Protein AF-A0A3N6F5R3-F1 (afdb_monomer_lite)

Structure (mmCIF, N/CA/C/O backbone):
data_AF-A0A3N6F5R3-F1
#
_entry.id   AF-A0A3N6F5R3-F1
#
loop_
_atom_site.group_PDB
_atom_site.id
_atom_site.type_symbol
_atom_site.label_atom_id
_atom_site.label_alt_id
_atom_site.label_comp_id
_atom_site.label_asym_id
_atom_site.label_entity_id
_atom_site.label_seq_id
_atom_site.pdbx_PDB_ins_code
_atom_site.Cartn_x
_atom_site.Cartn_y
_atom_site.Cartn_z
_atom_site.occupancy
_atom_site.B_iso_or_equiv
_atom_site.auth_seq_id
_atom_site.auth_comp_id
_atom_site.auth_asym_id
_atom_site.auth_atom_id
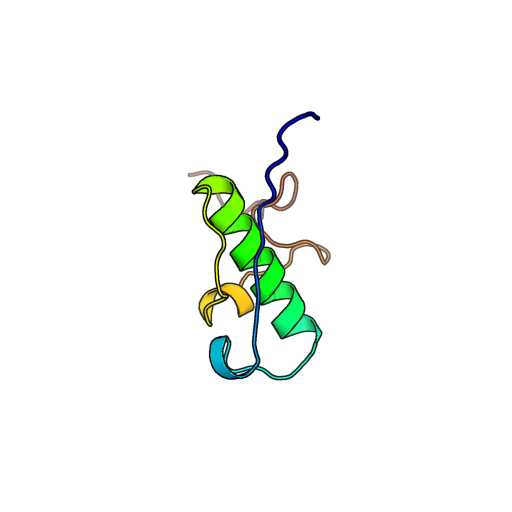_atom_site.pdbx_PDB_model_num
ATOM 1 N N . MET A 1 1 ? -7.601 -3.124 30.856 1.00 76.81 1 MET A N 1
ATOM 2 C CA . MET A 1 1 ? -6.874 -2.960 29.575 1.00 76.81 1 MET A CA 1
ATOM 3 C C . MET A 1 1 ? -7.683 -2.051 28.666 1.00 76.81 1 MET A C 1
ATOM 5 O O . MET A 1 1 ? -8.902 -2.146 28.706 1.00 76.81 1 MET A O 1
ATOM 9 N N . LEU A 1 2 ? -7.033 -1.183 27.885 1.00 89.75 2 LEU A N 1
ATOM 10 C CA . LEU A 1 2 ? -7.702 -0.351 26.876 1.00 89.75 2 LEU A CA 1
ATOM 11 C C . LEU A 1 2 ? -7.718 -1.083 25.520 1.00 89.75 2 LEU A C 1
ATOM 13 O O . LEU A 1 2 ? -6.673 -1.609 25.133 1.00 89.75 2 LEU A O 1
ATOM 17 N N . PRO A 1 3 ? -8.856 -1.135 24.803 1.00 88.69 3 PRO A N 1
ATOM 18 C CA . PRO A 1 3 ? -8.916 -1.723 23.469 1.00 88.69 3 PRO A CA 1
ATOM 19 C C . PRO A 1 3 ? -8.151 -0.854 22.462 1.00 88.69 3 PRO A C 1
ATOM 21 O O . PRO A 1 3 ? -8.289 0.369 22.456 1.00 88.69 3 PRO A O 1
ATOM 24 N N . LEU A 1 4 ? -7.353 -1.493 21.605 1.00 90.81 4 LEU A N 1
ATOM 25 C CA . LEU A 1 4 ? -6.562 -0.844 20.558 1.00 90.81 4 LEU A CA 1
ATOM 26 C C . LEU A 1 4 ? -6.872 -1.484 19.204 1.00 90.81 4 LEU A C 1
ATOM 28 O O . LEU A 1 4 ? -7.098 -2.690 19.120 1.00 90.81 4 LEU A O 1
ATOM 32 N N . SER A 1 5 ? -6.844 -0.676 18.147 1.00 89.56 5 SER A N 1
ATOM 33 C CA . SER A 1 5 ? -6.944 -1.136 16.762 1.00 89.56 5 SER A CA 1
ATOM 34 C C . SER A 1 5 ? -5.770 -0.610 15.946 1.00 89.56 5 SER A C 1
ATOM 36 O O . SER A 1 5 ? -5.159 0.410 16.275 1.00 89.56 5 SER A O 1
ATOM 38 N N . VAL A 1 6 ? -5.438 -1.337 14.884 1.00 91.81 6 VAL A N 1
ATOM 39 C CA . VAL A 1 6 ? -4.377 -0.977 13.946 1.00 91.81 6 VAL A CA 1
ATOM 40 C C . VAL A 1 6 ? -4.869 -1.191 12.523 1.00 91.81 6 VAL A C 1
ATOM 42 O O . VAL A 1 6 ? -5.617 -2.127 12.253 1.00 91.81 6 VAL A O 1
ATOM 45 N N . SER A 1 7 ? -4.415 -0.341 11.608 1.00 94.56 7 SER A N 1
ATOM 46 C CA . SER A 1 7 ? -4.534 -0.583 10.169 1.00 94.56 7 SER A CA 1
ATOM 47 C C . SER A 1 7 ? -3.240 -1.222 9.678 1.00 94.56 7 SER A C 1
ATOM 49 O O . SER A 1 7 ? -2.155 -0.754 10.027 1.00 94.56 7 SER A O 1
ATOM 51 N N . LEU A 1 8 ? -3.344 -2.271 8.862 1.00 95.81 8 LEU A N 1
ATOM 52 C CA . LEU A 1 8 ? -2.191 -2.999 8.339 1.00 95.81 8 LEU A CA 1
ATOM 53 C C . LEU A 1 8 ? -2.342 -3.241 6.836 1.00 95.81 8 LEU A C 1
ATOM 55 O O . LEU A 1 8 ? -3.414 -3.597 6.352 1.00 95.81 8 LEU A O 1
ATOM 59 N N . GLY A 1 9 ? -1.240 -3.050 6.113 1.00 97.19 9 GLY A N 1
ATOM 60 C CA . GLY A 1 9 ? -1.099 -3.403 4.706 1.00 97.19 9 GLY A CA 1
ATOM 61 C C . GLY A 1 9 ? 0.075 -4.356 4.522 1.00 97.19 9 GLY A C 1
ATOM 62 O O . GLY A 1 9 ? 1.145 -4.120 5.082 1.00 97.19 9 GLY A O 1
ATOM 63 N N . ALA A 1 10 ? -0.108 -5.423 3.746 1.00 97.56 10 ALA A N 1
ATOM 64 C CA . ALA A 1 10 ? 0.934 -6.424 3.510 1.00 97.56 10 ALA A CA 1
ATOM 65 C C . ALA A 1 10 ? 1.153 -6.669 2.016 1.00 97.56 10 ALA A C 1
ATOM 67 O O . ALA A 1 10 ? 0.195 -6.859 1.271 1.00 97.56 10 ALA A O 1
ATOM 68 N N . ALA A 1 11 ? 2.409 -6.726 1.576 1.00 98.12 11 ALA A N 1
ATOM 69 C CA . ALA A 1 11 ? 2.770 -7.046 0.199 1.00 98.12 11 ALA A CA 1
ATOM 70 C C . ALA A 1 11 ? 3.605 -8.327 0.141 1.00 98.12 11 ALA A C 1
ATOM 72 O O . ALA A 1 11 ? 4.493 -8.543 0.962 1.00 98.12 11 ALA A O 1
ATOM 73 N N . THR A 1 12 ? 3.342 -9.161 -0.864 1.00 97.75 12 THR A N 1
ATOM 74 C CA . THR A 1 12 ? 4.2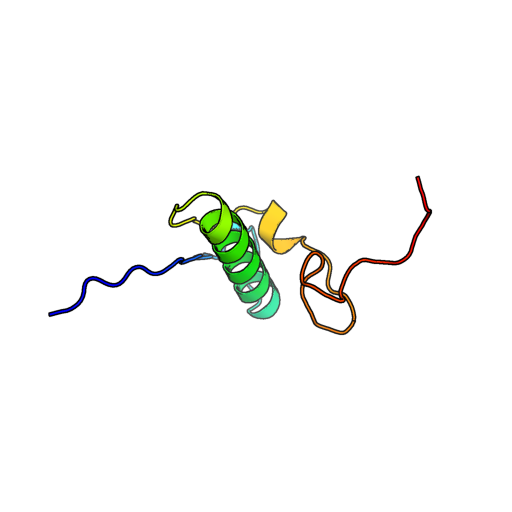13 -10.283 -1.230 1.00 97.75 12 THR A CA 1
ATOM 75 C C . THR A 1 12 ? 4.627 -10.135 -2.688 1.00 97.75 12 THR A C 1
ATOM 77 O O . THR A 1 12 ? 3.842 -9.591 -3.472 1.00 97.75 12 THR A O 1
ATOM 80 N N . PRO A 1 13 ? 5.803 -10.648 -3.097 1.00 97.44 13 PRO A N 1
ATOM 81 C CA . PRO A 1 13 ? 6.256 -10.499 -4.474 1.00 97.44 13 PRO A CA 1
ATOM 82 C C . PRO A 1 13 ? 5.262 -10.984 -5.530 1.00 97.44 13 PRO A C 1
ATOM 84 O O . PRO A 1 13 ? 5.065 -10.335 -6.554 1.00 97.44 13 PRO A O 1
ATOM 87 N N . ALA A 1 14 ? 4.576 -12.094 -5.247 1.00 96.94 14 ALA A N 1
ATOM 88 C CA . ALA A 1 14 ? 3.545 -12.637 -6.123 1.00 96.94 14 ALA A CA 1
ATOM 89 C C . ALA A 1 14 ? 2.299 -11.739 -6.207 1.00 96.94 14 ALA A C 1
ATOM 91 O O . ALA A 1 14 ? 1.700 -11.630 -7.269 1.00 96.94 14 ALA A O 1
ATOM 92 N N . ALA A 1 15 ? 1.906 -11.083 -5.109 1.00 96.56 15 ALA A N 1
ATOM 93 C CA . ALA A 1 15 ? 0.707 -10.244 -5.076 1.00 96.56 15 ALA A CA 1
ATOM 94 C C . ALA A 1 15 ? 0.855 -8.947 -5.884 1.00 96.56 15 ALA A C 1
ATOM 96 O O . ALA A 1 15 ? -0.137 -8.407 -6.363 1.00 96.56 15 ALA A O 1
ATOM 97 N N . VAL A 1 16 ? 2.085 -8.444 -6.017 1.00 96.75 16 VAL A N 1
ATOM 98 C CA . VAL A 1 16 ? 2.360 -7.141 -6.642 1.00 96.75 16 VAL A CA 1
ATOM 99 C C . VAL A 1 16 ? 3.212 -7.242 -7.907 1.00 96.75 16 VAL A C 1
ATOM 101 O O . VAL A 1 16 ? 3.581 -6.216 -8.468 1.00 96.75 16 VAL A O 1
ATOM 104 N N . ALA A 1 17 ? 3.515 -8.468 -8.356 1.00 92.81 17 ALA A N 1
ATOM 105 C CA . ALA A 1 17 ? 4.352 -8.763 -9.521 1.00 92.81 17 ALA A CA 1
ATOM 106 C C . ALA A 1 17 ? 5.708 -8.022 -9.512 1.00 92.81 17 ALA A C 1
ATOM 108 O O . ALA A 1 17 ? 6.176 -7.542 -10.541 1.00 92.81 17 ALA A O 1
ATOM 109 N N . GLY A 1 18 ? 6.342 -7.929 -8.339 1.00 92.25 18 GLY A N 1
ATOM 110 C CA . GLY A 1 18 ? 7.599 -7.204 -8.134 1.00 92.25 18 GLY A CA 1
ATOM 111 C C . GLY A 1 18 ? 8.412 -7.809 -6.995 1.00 92.25 18 GLY A C 1
ATOM 112 O O . GLY A 1 18 ? 7.846 -8.364 -6.060 1.00 92.25 18 GLY A O 1
ATOM 113 N N . ARG A 1 19 ? 9.744 -7.755 -7.081 1.00 95.38 19 ARG A N 1
ATOM 114 C CA . ARG A 1 19 ? 10.647 -8.386 -6.094 1.00 95.38 19 ARG A CA 1
ATOM 115 C C . ARG A 1 19 ? 11.552 -7.401 -5.365 1.00 95.38 19 ARG A C 1
ATOM 117 O O . ARG A 1 19 ? 12.116 -7.768 -4.340 1.00 95.38 19 ARG A O 1
ATOM 124 N N . ASP A 1 20 ? 11.714 -6.185 -5.876 1.00 95.50 20 ASP A N 1
ATOM 125 C CA . ASP A 1 20 ? 12.550 -5.184 -5.229 1.00 95.50 20 ASP A CA 1
ATOM 126 C C . ASP A 1 20 ? 11.861 -4.611 -3.982 1.00 95.50 20 ASP A C 1
ATOM 128 O O . ASP A 1 20 ? 10.641 -4.423 -3.928 1.00 95.50 20 ASP A O 1
ATOM 132 N N . LEU A 1 21 ? 12.668 -4.339 -2.956 1.00 94.94 21 LEU A N 1
ATOM 133 C CA . LEU A 1 21 ? 12.182 -3.850 -1.671 1.00 94.94 21 LEU A CA 1
ATOM 134 C C . LEU A 1 21 ? 11.404 -2.524 -1.786 1.00 94.94 21 LEU A C 1
ATOM 136 O O . LEU A 1 21 ? 10.332 -2.440 -1.183 1.00 94.94 21 LEU A O 1
ATOM 140 N N . PRO A 1 22 ? 11.851 -1.505 -2.553 1.00 92.31 22 PRO A N 1
ATOM 141 C CA . PRO A 1 22 ? 11.091 -0.264 -2.706 1.00 92.31 22 PRO A CA 1
ATOM 142 C C . PRO A 1 22 ? 9.668 -0.482 -3.233 1.00 92.31 22 PRO A C 1
ATOM 144 O O . PRO A 1 22 ? 8.723 0.113 -2.709 1.00 92.31 22 PRO A O 1
ATOM 147 N N . THR A 1 23 ? 9.493 -1.362 -4.222 1.00 93.50 23 THR A N 1
ATOM 148 C CA . THR A 1 23 ? 8.177 -1.715 -4.769 1.00 93.50 23 THR A CA 1
ATOM 149 C C . THR A 1 23 ? 7.296 -2.408 -3.731 1.00 93.50 23 THR A C 1
ATOM 151 O O . THR A 1 23 ? 6.131 -2.034 -3.572 1.00 93.50 23 THR A O 1
ATOM 154 N N . LEU A 1 24 ? 7.842 -3.364 -2.973 1.00 96.38 24 LEU A N 1
ATOM 155 C CA . LEU A 1 24 ? 7.103 -4.052 -1.906 1.00 96.38 24 LEU A CA 1
ATOM 156 C C . LEU A 1 24 ? 6.670 -3.087 -0.794 1.00 96.38 24 LEU A C 1
ATOM 158 O O . LEU A 1 24 ? 5.510 -3.107 -0.381 1.00 96.38 24 LEU A O 1
ATOM 162 N N . MET A 1 25 ? 7.572 -2.207 -0.351 1.00 95.00 25 MET A N 1
ATOM 163 C CA . MET A 1 25 ? 7.290 -1.223 0.698 1.00 95.00 25 MET A CA 1
ATOM 164 C C . MET A 1 25 ? 6.235 -0.209 0.257 1.00 95.00 25 MET A C 1
ATOM 166 O O . MET A 1 25 ? 5.312 0.087 1.016 1.00 95.00 25 MET A O 1
ATOM 170 N N . ARG A 1 26 ? 6.318 0.282 -0.986 1.00 94.12 26 ARG A N 1
ATOM 171 C CA . ARG A 1 26 ? 5.301 1.170 -1.565 1.00 94.12 26 ARG A CA 1
ATOM 172 C C . ARG A 1 26 ? 3.935 0.493 -1.614 1.00 94.12 26 ARG A C 1
ATOM 174 O O . ARG A 1 26 ? 2.943 1.100 -1.219 1.00 94.12 26 ARG A O 1
ATOM 181 N N . ALA A 1 27 ? 3.883 -0.754 -2.075 1.00 96.06 27 ALA A N 1
ATOM 182 C CA . ALA A 1 27 ? 2.628 -1.478 -2.201 1.00 96.06 27 ALA A CA 1
ATOM 183 C C . ALA A 1 27 ? 1.981 -1.768 -0.837 1.00 96.06 27 ALA A C 1
ATOM 185 O O . ALA A 1 27 ? 0.764 -1.644 -0.699 1.00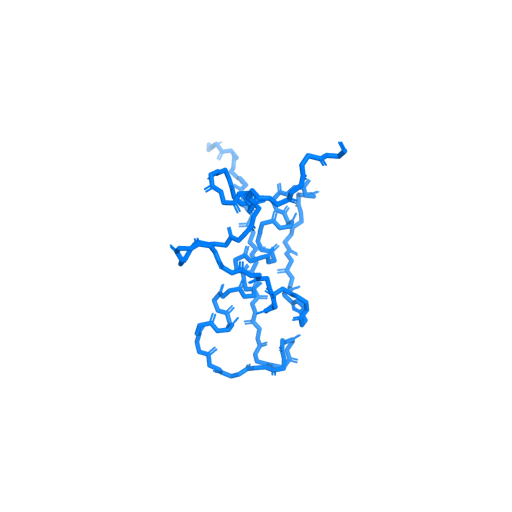 96.06 27 ALA A O 1
ATOM 186 N N . ALA A 1 28 ? 2.784 -2.107 0.177 1.00 96.06 28 ALA A N 1
ATOM 187 C CA . ALA A 1 28 ? 2.310 -2.297 1.545 1.00 96.06 28 ALA A CA 1
ATOM 188 C C . ALA A 1 28 ? 1.783 -0.987 2.162 1.00 96.06 28 ALA A C 1
ATOM 190 O O . ALA A 1 28 ? 0.695 -0.984 2.733 1.00 96.06 28 ALA A O 1
ATOM 191 N N . ASP A 1 29 ? 2.496 0.134 1.992 1.00 94.00 29 ASP A N 1
ATOM 192 C CA . ASP A 1 29 ? 2.058 1.455 2.473 1.00 94.00 29 ASP A CA 1
ATOM 193 C C . ASP A 1 29 ? 0.756 1.918 1.799 1.00 94.00 29 ASP A C 1
ATOM 195 O O . ASP A 1 29 ? -0.157 2.402 2.469 1.00 94.00 29 ASP A O 1
ATOM 199 N N . ALA A 1 30 ? 0.631 1.729 0.483 1.00 94.38 30 ALA A N 1
ATOM 200 C CA . ALA A 1 30 ? -0.591 2.056 -0.245 1.00 94.38 30 ALA A CA 1
ATOM 201 C C . ALA A 1 30 ? -1.780 1.174 0.186 1.00 94.38 30 ALA A C 1
ATOM 203 O O . ALA A 1 30 ? -2.864 1.707 0.419 1.00 94.38 30 ALA A O 1
ATOM 204 N N . ALA A 1 31 ? -1.569 -0.133 0.390 1.00 96.00 31 ALA A N 1
ATOM 205 C CA . ALA A 1 31 ? -2.598 -1.036 0.919 1.00 96.00 31 ALA A CA 1
ATOM 206 C C . ALA A 1 31 ? -3.030 -0.653 2.345 1.00 96.00 31 ALA A C 1
ATOM 208 O O . ALA A 1 31 ? -4.218 -0.599 2.644 1.00 96.00 31 ALA A O 1
ATOM 209 N N . MET A 1 32 ? -2.067 -0.342 3.221 1.00 95.50 32 MET A N 1
ATOM 210 C CA . MET A 1 32 ? -2.340 0.116 4.587 1.00 95.50 32 MET A CA 1
ATOM 211 C C . MET A 1 32 ? -3.152 1.411 4.569 1.00 95.50 32 MET A C 1
ATOM 213 O O . MET A 1 32 ? -4.050 1.598 5.385 1.00 95.50 32 MET A O 1
ATOM 217 N N . TYR A 1 33 ? -2.826 2.325 3.655 1.00 92.38 33 TYR A N 1
ATOM 218 C CA . TYR A 1 33 ? -3.534 3.588 3.540 1.00 92.38 33 TYR A CA 1
ATOM 219 C C . TYR A 1 33 ? -4.979 3.411 3.078 1.00 92.38 33 TYR A C 1
ATOM 221 O O . TYR A 1 33 ? -5.852 4.050 3.654 1.00 92.38 33 TYR A O 1
ATOM 229 N N . GLU A 1 34 ? -5.244 2.548 2.098 1.00 92.56 34 GLU A N 1
ATOM 230 C CA . GLU A 1 34 ? -6.615 2.191 1.710 1.00 92.56 34 GLU A CA 1
ATOM 231 C C . GLU A 1 34 ? -7.368 1.572 2.898 1.00 92.56 34 GLU A C 1
ATOM 233 O O . GLU A 1 34 ? -8.406 2.097 3.300 1.00 92.56 34 GLU A O 1
ATOM 238 N N . GLY A 1 35 ? -6.777 0.565 3.552 1.00 93.94 35 GLY A N 1
ATOM 239 C CA . GLY A 1 35 ? -7.371 -0.110 4.711 1.00 93.94 35 GLY A CA 1
ATOM 240 C C . GLY A 1 35 ? -7.635 0.825 5.893 1.00 93.94 35 GLY A C 1
ATOM 241 O O . GLY A 1 35 ? -8.620 0.684 6.609 1.00 93.94 35 GLY A O 1
ATOM 242 N N . LYS A 1 36 ? -6.820 1.873 6.060 1.00 92.81 36 LYS A N 1
ATOM 243 C CA . LYS A 1 36 ? -7.049 2.918 7.067 1.00 92.81 36 LYS A CA 1
ATOM 244 C C . LYS A 1 36 ? -8.361 3.684 6.858 1.00 92.81 36 LYS A C 1
ATOM 246 O O . LYS A 1 36 ? -8.921 4.167 7.838 1.00 92.81 36 LYS A O 1
ATOM 251 N N . HIS A 1 37 ? -8.829 3.828 5.618 1.00 89.81 37 HIS A N 1
ATOM 252 C CA . HIS A 1 37 ? -10.068 4.554 5.312 1.00 89.81 37 HIS A CA 1
ATOM 253 C C . HIS A 1 37 ? -11.293 3.640 5.272 1.00 89.81 37 HIS A C 1
ATOM 255 O O . HIS A 1 37 ? -12.402 4.138 5.439 1.00 89.81 37 HIS A O 1
ATOM 261 N N . THR A 1 38 ? -11.107 2.332 5.078 1.00 90.12 38 THR A N 1
ATOM 262 C CA . THR A 1 38 ? -12.208 1.355 5.079 1.00 90.12 38 THR A CA 1
ATOM 263 C C . THR A 1 38 ? -12.382 0.640 6.421 1.00 90.12 38 THR A C 1
ATOM 265 O O . THR A 1 38 ? -13.466 0.149 6.710 1.00 90.12 38 THR A O 1
ATOM 268 N N . GLY A 1 39 ? -11.345 0.620 7.265 1.00 91.56 39 GLY A N 1
ATOM 269 C CA . GLY A 1 39 ? -11.299 -0.166 8.501 1.00 91.56 39 GLY A CA 1
ATOM 270 C C . GLY A 1 39 ? -10.761 -1.589 8.310 1.00 91.56 39 GLY A C 1
ATOM 271 O O . GLY A 1 39 ? -10.701 -2.343 9.280 1.00 91.56 39 GLY A O 1
ATOM 272 N N . ASP A 1 40 ? -10.334 -1.948 7.096 1.00 93.56 40 ASP A N 1
ATOM 273 C CA . ASP A 1 40 ? -9.884 -3.297 6.757 1.00 93.56 40 ASP A CA 1
ATOM 274 C C . ASP A 1 40 ? -8.365 -3.472 6.860 1.00 93.56 40 ASP A C 1
ATOM 276 O O . ASP A 1 40 ? -7.569 -2.544 6.684 1.00 93.56 40 ASP A O 1
ATOM 280 N N . ILE A 1 41 ? -7.946 -4.720 7.066 1.00 94.69 41 ILE A N 1
ATOM 281 C CA . ILE A 1 41 ? -6.562 -5.149 6.858 1.00 94.69 41 ILE A CA 1
ATOM 282 C C . ILE A 1 41 ? -6.438 -5.642 5.420 1.00 94.69 41 ILE A C 1
ATOM 284 O O . ILE A 1 41 ? -7.095 -6.608 5.031 1.00 94.69 41 ILE A O 1
ATOM 288 N N . LEU A 1 42 ? -5.579 -4.998 4.628 1.00 97.00 42 LEU A N 1
ATOM 289 C CA . LEU A 1 42 ? -5.518 -5.238 3.187 1.00 97.00 42 LEU A CA 1
ATOM 290 C C . LEU A 1 42 ? -4.219 -5.912 2.744 1.00 97.00 42 LEU A C 1
ATOM 292 O O . LEU A 1 42 ? -3.104 -5.507 3.084 1.00 97.00 42 LEU A O 1
ATOM 296 N N . ARG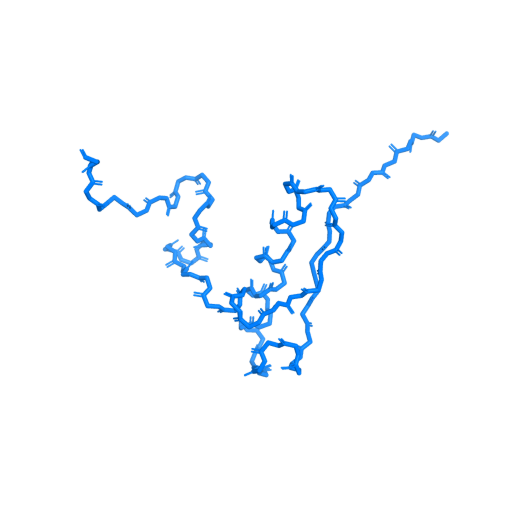 A 1 43 ? -4.367 -6.918 1.879 1.00 97.31 43 ARG A N 1
ATOM 297 C CA . ARG A 1 43 ? -3.272 -7.445 1.061 1.00 97.31 43 ARG A CA 1
ATOM 298 C C . ARG A 1 43 ? -3.084 -6.551 -0.164 1.00 97.31 43 ARG A C 1
ATOM 300 O O . ARG A 1 43 ? -4.043 -6.212 -0.851 1.00 97.31 43 ARG A O 1
ATOM 307 N N . ALA A 1 44 ? -1.839 -6.200 -0.462 1.00 97.62 44 ALA A N 1
ATOM 308 C CA . ALA A 1 44 ? -1.504 -5.341 -1.582 1.00 97.62 44 ALA A CA 1
ATOM 309 C C . ALA A 1 44 ? -1.823 -5.991 -2.935 1.00 97.62 44 ALA A C 1
ATOM 311 O O . ALA A 1 44 ? -1.617 -7.190 -3.128 1.00 97.62 44 ALA A O 1
ATOM 312 N N . ARG A 1 45 ? -2.287 -5.157 -3.870 1.00 96.50 45 ARG A N 1
ATOM 313 C CA . ARG A 1 45 ? -2.558 -5.486 -5.275 1.00 96.50 45 ARG A CA 1
ATOM 314 C C . ARG A 1 45 ? -1.522 -4.808 -6.181 1.00 96.50 45 ARG A C 1
ATOM 316 O O . ARG A 1 45 ? -0.869 -3.863 -5.727 1.00 96.50 45 ARG A O 1
ATOM 323 N N . PRO A 1 46 ? -1.387 -5.214 -7.456 1.00 95.88 46 PRO A N 1
ATOM 324 C CA . PRO A 1 46 ? -0.434 -4.597 -8.382 1.00 95.88 46 PRO A CA 1
ATOM 325 C C . PRO A 1 46 ? -0.582 -3.073 -8.514 1.00 95.88 46 PRO A C 1
ATOM 327 O O . PRO A 1 46 ? 0.420 -2.372 -8.639 1.00 95.88 46 PRO A O 1
ATOM 330 N N . ASP A 1 47 ? -1.796 -2.533 -8.399 1.00 94.62 47 ASP A N 1
ATOM 331 C CA . ASP A 1 47 ? -2.029 -1.084 -8.482 1.00 94.62 47 ASP A CA 1
ATOM 332 C C . ASP A 1 47 ? -1.394 -0.314 -7.317 1.00 94.62 47 ASP A C 1
ATOM 334 O O . ASP A 1 47 ? -0.909 0.804 -7.488 1.00 94.62 47 ASP A O 1
ATOM 338 N N . HIS A 1 48 ? -1.292 -0.938 -6.140 1.00 95.12 48 HIS A N 1
ATOM 339 C CA . HIS A 1 48 ? -0.676 -0.325 -4.962 1.00 95.12 48 HIS A CA 1
ATOM 340 C C . HIS A 1 48 ? 0.832 -0.108 -5.163 1.00 95.12 48 HIS A C 1
ATOM 342 O O . HIS A 1 48 ? 1.402 0.850 -4.642 1.00 95.12 48 HIS A O 1
ATOM 348 N N . ALA A 1 49 ? 1.486 -0.955 -5.964 1.00 94.69 49 ALA A N 1
ATOM 349 C CA . ALA A 1 49 ? 2.896 -0.804 -6.324 1.00 94.69 49 ALA A CA 1
ATOM 350 C C . ALA A 1 49 ? 3.155 0.371 -7.285 1.00 94.69 49 ALA A C 1
ATOM 352 O O . ALA A 1 49 ? 4.283 0.860 -7.382 1.00 94.69 49 ALA A O 1
ATOM 353 N N . ARG A 1 50 ? 2.119 0.840 -7.987 1.00 92.88 50 ARG A N 1
ATOM 354 C CA . ARG A 1 50 ? 2.212 1.895 -9.006 1.00 92.88 50 ARG A CA 1
ATOM 355 C C . ARG A 1 50 ? 1.875 3.282 -8.472 1.00 92.88 50 ARG A C 1
ATOM 357 O O . ARG A 1 50 ? 1.915 4.242 -9.237 1.00 92.88 50 ARG A O 1
ATOM 364 N N . VAL A 1 51 ? 1.562 3.407 -7.180 1.00 90.75 51 VAL A N 1
ATOM 365 C CA . VAL A 1 51 ? 1.225 4.703 -6.586 1.00 90.75 51 VAL A CA 1
ATOM 366 C C . VAL A 1 51 ? 2.411 5.668 -6.736 1.00 90.75 51 VAL A C 1
ATOM 368 O O . VAL A 1 51 ? 3.505 5.368 -6.248 1.00 90.75 51 VAL A O 1
ATOM 371 N N . PRO A 1 52 ? 2.224 6.829 -7.389 1.00 87.69 52 PRO A N 1
ATOM 372 C CA . PRO A 1 52 ? 3.306 7.775 -7.613 1.00 87.69 52 PRO A CA 1
ATOM 373 C C . PRO A 1 52 ? 3.913 8.296 -6.309 1.00 87.69 52 PRO A C 1
ATOM 375 O O . PRO A 1 52 ? 3.252 8.373 -5.269 1.00 87.69 52 PRO A O 1
ATOM 378 N N . SER A 1 53 ? 5.171 8.725 -6.382 1.00 82.56 53 SER A N 1
ATOM 379 C CA . SER A 1 53 ? 5.827 9.466 -5.305 1.00 82.56 53 SER A CA 1
ATOM 380 C C . SER A 1 53 ? 6.011 10.936 -5.674 1.00 82.56 53 SER A C 1
ATOM 382 O O . SER A 1 53 ? 6.432 11.244 -6.784 1.00 82.56 53 SER A O 1
ATOM 384 N N . VAL A 1 54 ? 5.783 11.831 -4.716 1.00 87.00 54 VAL A N 1
ATOM 385 C CA . VAL A 1 54 ? 6.074 13.268 -4.780 1.00 87.00 54 VAL A CA 1
ATOM 386 C C . VAL A 1 54 ? 7.138 13.571 -3.728 1.00 87.00 54 VAL A C 1
ATOM 388 O O . VAL A 1 54 ? 6.889 13.394 -2.536 1.00 87.00 54 VAL A O 1
ATOM 391 N N . ASN A 1 55 ? 8.338 13.985 -4.151 1.00 85.31 55 ASN A N 1
ATOM 392 C CA . ASN A 1 55 ? 9.494 14.223 -3.266 1.00 85.31 55 ASN A CA 1
ATOM 393 C C . ASN A 1 55 ? 9.783 13.039 -2.319 1.00 85.31 55 ASN A C 1
ATOM 395 O O . ASN A 1 55 ? 9.965 13.214 -1.117 1.00 85.31 55 ASN A O 1
ATOM 399 N N . GLY A 1 56 ? 9.722 11.811 -2.843 1.00 79.44 56 GLY A N 1
ATOM 400 C CA . GLY A 1 56 ? 9.924 10.583 -2.062 1.00 79.44 56 GLY A CA 1
ATOM 401 C C . GLY A 1 56 ? 8.760 10.185 -1.142 1.00 79.44 56 GLY A C 1
ATOM 402 O O . GLY A 1 56 ? 8.803 9.117 -0.540 1.00 79.44 56 GLY A O 1
ATOM 403 N N . ARG A 1 57 ? 7.690 10.986 -1.049 1.00 82.56 57 ARG A N 1
ATOM 404 C CA . ARG A 1 57 ? 6.473 10.673 -0.277 1.00 82.56 57 ARG A CA 1
ATOM 405 C C . ARG A 1 57 ? 5.395 10.107 -1.200 1.00 82.56 57 ARG A C 1
ATOM 407 O O . ARG A 1 57 ? 5.290 10.537 -2.342 1.00 82.56 57 ARG A O 1
ATOM 414 N N . ARG A 1 58 ? 4.556 9.184 -0.722 1.00 86.31 58 ARG A N 1
ATOM 415 C CA . ARG A 1 58 ? 3.416 8.664 -1.501 1.00 86.31 58 ARG A CA 1
ATOM 416 C C . ARG A 1 58 ? 2.451 9.796 -1.886 1.00 86.31 58 ARG A C 1
ATOM 418 O O . ARG A 1 58 ? 2.070 10.583 -1.019 1.00 86.31 58 ARG A O 1
ATOM 425 N N . ALA A 1 59 ? 2.026 9.844 -3.147 1.00 84.38 59 ALA A N 1
AT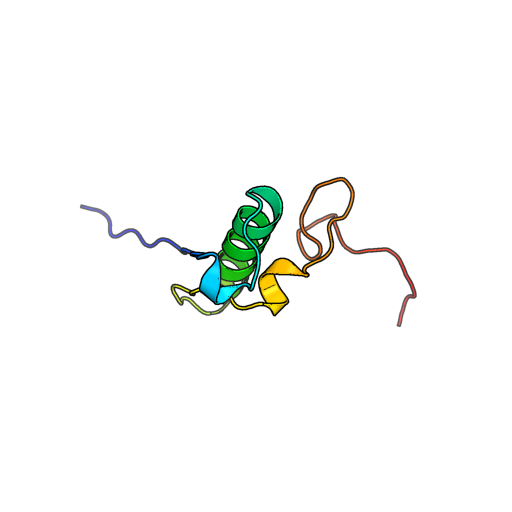OM 426 C CA . ALA A 1 59 ? 0.965 10.739 -3.601 1.00 84.38 59 ALA A CA 1
ATOM 427 C C . ALA A 1 59 ? -0.348 10.505 -2.820 1.00 84.38 59 ALA A C 1
ATOM 429 O O . ALA A 1 59 ? -0.645 9.392 -2.379 1.00 84.38 59 ALA A O 1
ATOM 430 N N . GLY A 1 60 ? -1.126 11.569 -2.607 1.00 79.94 60 GLY A N 1
ATOM 431 C CA . GLY A 1 60 ? -2.374 11.548 -1.827 1.00 79.94 60 GLY A CA 1
ATOM 432 C C . GLY A 1 60 ? -2.209 11.796 -0.319 1.00 79.94 60 GLY A C 1
ATOM 433 O O . GLY A 1 60 ? -3.189 12.048 0.374 1.00 79.94 60 GLY A O 1
ATOM 434 N N . ARG A 1 61 ? -0.982 11.808 0.223 1.00 80.50 61 ARG A N 1
ATOM 435 C CA . ARG A 1 61 ? -0.724 12.303 1.591 1.00 80.50 61 ARG A CA 1
ATOM 436 C C . ARG A 1 61 ? -0.930 13.827 1.665 1.00 80.50 61 ARG A C 1
ATOM 438 O O . ARG A 1 61 ? -0.625 14.514 0.683 1.00 80.50 61 ARG A O 1
ATOM 445 N N . PRO A 1 62 ? -1.307 14.399 2.826 1.00 81.75 62 PRO A N 1
ATOM 446 C CA . PRO A 1 62 ? -1.298 15.850 3.003 1.00 81.75 62 PRO A CA 1
ATOM 447 C C . PRO A 1 62 ? 0.052 16.462 2.592 1.00 81.75 62 PRO A C 1
ATOM 449 O O . PRO A 1 62 ? 1.120 16.009 3.031 1.00 81.75 62 PRO A O 1
ATOM 452 N N . GLY A 1 63 ? -0.008 17.455 1.700 1.00 83.44 63 GLY A N 1
ATOM 453 C CA . GLY A 1 63 ? 1.162 18.113 1.106 1.00 83.44 63 GLY A CA 1
ATOM 454 C C . GLY A 1 63 ? 1.817 17.380 -0.074 1.00 83.44 63 GLY A C 1
ATOM 455 O O . GLY A 1 63 ? 2.914 17.755 -0.464 1.00 83.44 63 GLY A O 1
ATOM 456 N N . THR A 1 64 ? 1.185 16.341 -0.634 1.00 85.50 64 THR A N 1
ATOM 457 C CA . THR A 1 64 ? 1.664 15.624 -1.842 1.00 85.50 64 THR A CA 1
ATOM 458 C C . THR A 1 64 ? 0.692 15.715 -3.018 1.00 85.50 64 THR A C 1
ATOM 460 O O . THR A 1 64 ? 0.853 15.014 -4.014 1.00 85.50 64 THR A O 1
ATOM 463 N N . ALA A 1 65 ? -0.335 16.562 -2.911 1.00 79.25 65 ALA A N 1
ATOM 464 C CA . ALA A 1 65 ? -1.187 16.871 -4.047 1.00 79.25 65 ALA A CA 1
ATOM 465 C C . ALA A 1 65 ? -0.317 17.507 -5.140 1.00 79.25 65 ALA A C 1
ATOM 467 O O . ALA A 1 65 ? 0.319 18.540 -4.915 1.00 79.25 65 ALA A O 1
ATOM 468 N N . VAL A 1 66 ? -0.255 16.866 -6.306 1.00 66.31 66 VAL A N 1
ATOM 469 C CA . VAL A 1 66 ? 0.423 17.427 -7.473 1.00 66.31 66 VAL A CA 1
ATOM 470 C C . VAL A 1 66 ? -0.411 18.629 -7.909 1.00 66.31 66 VAL A C 1
ATOM 472 O O . VAL A 1 66 ? -1.577 18.472 -8.262 1.00 66.31 66 VAL A O 1
ATOM 475 N N . ARG A 1 67 ? 0.138 19.847 -7.831 1.00 63.62 67 ARG A N 1
ATOM 476 C CA . ARG A 1 67 ? -0.540 21.029 -8.378 1.00 63.62 67 ARG A CA 1
ATOM 477 C C . ARG A 1 67 ? -0.550 20.897 -9.903 1.00 63.62 67 ARG A C 1
ATOM 479 O O . ARG A 1 67 ? 0.449 21.189 -10.548 1.00 63.62 67 ARG A O 1
ATOM 486 N N . GLY A 1 68 ? -1.664 20.429 -10.460 1.00 60.09 68 GLY A N 1
ATOM 487 C CA . GLY A 1 68 ? -1.871 20.267 -11.896 1.00 60.09 68 GLY A CA 1
ATOM 488 C C . GLY A 1 68 ? -3.355 20.344 -12.243 1.00 60.09 68 GLY A C 1
ATOM 489 O O . GLY A 1 68 ? -4.055 19.350 -12.120 1.00 60.09 68 GLY A O 1
ATOM 490 N N . ARG A 1 69 ? -3.766 21.544 -12.683 1.00 46.88 69 ARG A N 1
ATOM 491 C CA . ARG A 1 69 ? -5.118 22.033 -13.020 1.00 46.88 69 ARG A CA 1
ATOM 492 C C . ARG A 1 69 ? -6.108 22.099 -11.846 1.00 46.88 69 ARG A C 1
ATOM 494 O O . ARG A 1 69 ? -6.535 21.092 -11.297 1.00 46.88 69 ARG A O 1
ATOM 501 N N . ALA A 1 70 ? -6.481 23.333 -11.491 1.00 46.19 70 ALA A N 1
ATOM 502 C CA . ALA A 1 70 ? -7.799 23.588 -10.924 1.00 46.19 70 ALA A CA 1
ATOM 503 C C . ALA A 1 70 ? -8.847 22.955 -11.856 1.00 46.19 70 ALA A C 1
ATOM 505 O O . ALA A 1 70 ? -8.636 22.950 -13.075 1.00 46.19 70 ALA A O 1
ATOM 506 N N . ALA A 1 71 ?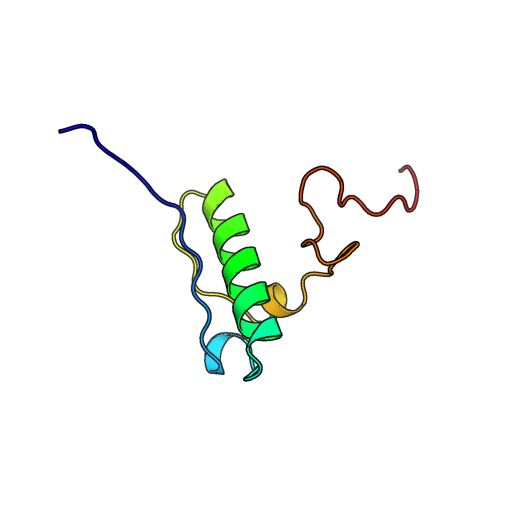 -9.892 22.377 -11.262 1.00 49.19 71 ALA A N 1
ATOM 507 C CA . ALA A 1 71 ? -11.064 21.906 -11.993 1.00 49.19 71 ALA A CA 1
ATOM 508 C C . ALA A 1 71 ? -11.627 23.011 -12.899 1.00 49.19 71 ALA A C 1
ATOM 510 O O . ALA A 1 71 ? -11.555 24.193 -12.484 1.00 49.19 71 ALA A O 1
#

Secondary structure (DSSP, 8-state):
--------EE--HHHHT--SHHHHHHHHHHHHHHHHHHT--EE--HHHHT--EETTEETTSTT--------

Radius of gyration: 13.86 Å; chains: 1; bounding box: 25×36×43 Å

pLDDT: mean 88.62, std 11.64, range [46.19, 98.12]

Foldseek 3Di:
DDDDDAQWFFEDCVQQVHDDPLLRVQQRVQQSVVCVVVVDHGYGHNVSSVQDDDVNHGAPPVPRPDPDDDD

Sequence (71 aa):
MLPLSVSLGAATPAAVAGRDLPTLMRAADAAMYEGKHTGDILRARPDHARVPSVNGRRAGRPGTAVRGRAA